Protein AF-A0A1M5G1F6-F1 (afdb_monomer)

Nearest PDB structures (foldseek):
  5zeb-assembly1_f  TM=3.632E-01  e=5.303E+00  Mycolicibacterium smegmatis MC2 155
  8ieq-assembly1_D  TM=2.808E-01  e=4.100E+00  Homo sapiens
  8ouj-assembly1_C  TM=2.430E-01  e=6.858E+00  Homo sapiens

Organism: NCBI:txid229205

Foldseek 3Di:
DVVVVVVVVVVVVPPDQPLDWDWDKDKDKDFAPPDDDPPGDMDIDIDIQIGSDVVVSVVVVVVRVVVVQVVLDDDDDRQPDPDDHSSRVVSRVD

Mean predicted aligned error: 8.95 Å

pLDDT: mean 86.21, std 11.39, range [58.75, 97.25]

Structure (mmCIF, N/CA/C/O backbone):
data_AF-A0A1M5G1F6-F1
#
_entry.id   AF-A0A1M5G1F6-F1
#
loop_
_atom_site.group_PDB
_atom_site.id
_atom_site.type_symbol
_atom_site.label_atom_id
_atom_site.label_alt_id
_atom_site.label_comp_id
_atom_site.label_asym_id
_atom_site.label_entity_id
_atom_site.label_seq_id
_atom_site.pdbx_PDB_ins_code
_atom_site.Cartn_x
_atom_site.Cartn_y
_atom_site.Cartn_z
_atom_site.occupancy
_atom_site.B_iso_or_equiv
_atom_site.auth_seq_id
_atom_site.auth_comp_id
_atom_site.auth_asym_id
_atom_site.auth_atom_id
_atom_site.pdbx_PDB_model_num
ATOM 1 N N . MET A 1 1 ? 48.837 12.060 -25.461 1.00 58.75 1 MET A N 1
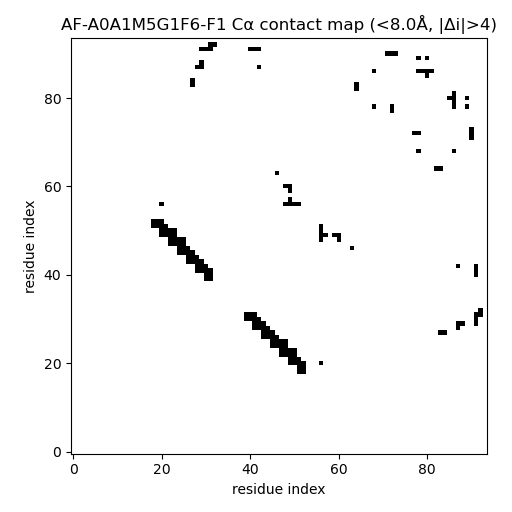ATOM 2 C CA . MET A 1 1 ? 47.596 12.825 -25.191 1.00 58.75 1 MET A CA 1
ATOM 3 C C . MET A 1 1 ? 46.408 12.382 -26.057 1.00 58.75 1 MET A C 1
ATOM 5 O O . MET A 1 1 ? 45.373 12.074 -25.490 1.00 58.75 1 MET A O 1
ATOM 9 N N . LYS A 1 2 ? 46.523 12.293 -27.397 1.00 60.06 2 LYS A N 1
ATOM 10 C CA . LYS A 1 2 ? 45.364 12.048 -28.293 1.00 60.06 2 LYS A CA 1
ATOM 11 C C . LYS A 1 2 ? 44.675 10.677 -28.128 1.00 60.06 2 LYS A C 1
ATOM 13 O O . LYS A 1 2 ? 43.456 10.610 -28.168 1.00 60.06 2 LYS A O 1
ATOM 18 N N . TYR A 1 3 ? 45.433 9.611 -27.859 1.00 68.06 3 TYR A N 1
ATOM 19 C CA . TYR A 1 3 ? 44.880 8.261 -27.641 1.00 68.06 3 TYR A CA 1
ATOM 20 C C . TYR A 1 3 ? 44.231 8.061 -26.263 1.00 68.06 3 TYR A C 1
ATOM 22 O O . TYR A 1 3 ? 43.375 7.198 -26.107 1.00 68.06 3 TYR A O 1
ATOM 30 N N . PHE A 1 4 ? 44.596 8.883 -25.274 1.00 73.44 4 PHE A N 1
ATOM 31 C CA . PHE A 1 4 ? 44.047 8.794 -23.918 1.00 73.44 4 PHE A CA 1
ATOM 32 C C . PHE A 1 4 ? 42.587 9.270 -23.874 1.00 73.44 4 PHE A C 1
ATOM 34 O O . PHE A 1 4 ? 41.750 8.659 -23.220 1.00 73.44 4 PHE A O 1
ATOM 41 N N . ILE A 1 5 ? 42.262 10.306 -24.658 1.00 76.12 5 ILE A N 1
ATOM 42 C CA . ILE A 1 5 ? 40.889 10.809 -24.820 1.00 76.12 5 ILE A CA 1
ATOM 43 C C . ILE A 1 5 ? 39.992 9.749 -25.471 1.00 76.12 5 ILE A C 1
ATOM 45 O O . ILE A 1 5 ? 38.862 9.562 -25.035 1.00 76.12 5 ILE A O 1
ATOM 49 N N . ILE A 1 6 ? 40.506 9.013 -26.465 1.00 75.69 6 ILE A N 1
ATOM 50 C CA . ILE A 1 6 ? 39.766 7.924 -27.125 1.00 75.69 6 ILE A CA 1
ATOM 51 C C . ILE A 1 6 ? 39.473 6.798 -26.126 1.00 75.69 6 ILE A C 1
ATOM 53 O O . ILE A 1 6 ? 38.360 6.283 -26.093 1.00 75.69 6 ILE A O 1
ATOM 57 N N . TYR A 1 7 ? 40.441 6.462 -25.271 1.00 74.81 7 TYR A N 1
ATOM 58 C CA . TYR A 1 7 ? 40.278 5.416 -24.262 1.00 74.81 7 TYR A CA 1
ATOM 59 C C . TYR A 1 7 ? 39.225 5.782 -23.202 1.00 74.81 7 TYR A C 1
ATOM 61 O O . TYR A 1 7 ? 38.419 4.939 -22.821 1.00 74.81 7 TYR A O 1
ATOM 69 N N . ILE A 1 8 ? 39.173 7.053 -22.783 1.00 75.19 8 ILE A N 1
ATOM 70 C CA . ILE A 1 8 ? 38.133 7.559 -21.870 1.00 75.19 8 ILE A CA 1
ATOM 71 C C . ILE A 1 8 ? 36.752 7.512 -22.534 1.00 75.19 8 ILE A C 1
ATOM 73 O O . ILE A 1 8 ? 35.790 7.079 -21.908 1.00 75.19 8 ILE A O 1
ATOM 77 N N . LEU A 1 9 ? 36.646 7.897 -23.807 1.00 70.75 9 LEU A N 1
ATOM 78 C CA . LEU A 1 9 ? 35.375 7.896 -24.538 1.00 70.75 9 LEU A CA 1
ATOM 79 C C . LEU A 1 9 ? 34.806 6.479 -24.715 1.00 70.75 9 LEU A C 1
ATOM 81 O O . LEU A 1 9 ? 33.603 6.295 -24.590 1.00 70.75 9 LEU A O 1
ATOM 85 N N . VAL A 1 10 ? 35.665 5.475 -24.927 1.00 71.00 10 VAL A N 1
ATOM 86 C CA . VAL A 1 10 ? 35.264 4.058 -25.018 1.00 71.00 10 VAL A CA 1
ATOM 87 C C . VAL A 1 10 ? 34.815 3.496 -23.662 1.00 71.00 10 VAL A C 1
ATOM 89 O O . VAL A 1 10 ? 33.877 2.705 -23.616 1.00 71.00 10 VAL A O 1
ATOM 92 N N . LEU A 1 11 ? 35.432 3.930 -22.558 1.00 65.62 11 LEU A N 1
ATOM 93 C CA . LEU A 1 11 ? 35.056 3.527 -21.194 1.00 65.62 11 LEU A CA 1
ATOM 94 C C . LEU A 1 11 ? 33.699 4.092 -20.744 1.00 65.62 11 LEU A C 1
ATOM 96 O O . LEU A 1 11 ? 33.015 3.452 -19.952 1.00 65.62 11 LEU A O 1
ATOM 100 N N . PHE A 1 12 ? 33.282 5.251 -21.260 1.00 63.12 12 PHE A N 1
ATOM 101 C CA . PHE A 1 12 ? 31.950 5.804 -20.981 1.00 63.12 12 PHE A CA 1
ATOM 102 C C . PHE A 1 12 ? 30.823 5.106 -21.764 1.00 63.12 12 PHE A C 1
ATOM 104 O O . PHE A 1 12 ? 29.672 5.144 -21.334 1.00 63.12 12 PHE A O 1
ATOM 111 N N . SER A 1 13 ? 31.134 4.426 -22.873 1.00 62.97 13 SER A N 1
ATOM 112 C CA . SER A 1 13 ? 30.144 3.749 -23.726 1.00 62.97 13 SER A CA 1
ATOM 113 C C . SER A 1 13 ? 29.543 2.479 -23.116 1.00 62.97 13 SER A C 1
ATOM 115 O O . SER A 1 13 ? 28.542 1.983 -23.627 1.00 62.97 13 SER A O 1
ATOM 117 N N . THR A 1 14 ? 30.149 1.913 -22.067 1.00 60.25 14 THR A N 1
ATOM 118 C CA . THR A 1 14 ? 29.726 0.628 -21.479 1.00 60.25 14 THR A CA 1
ATOM 119 C C . THR A 1 14 ? 28.793 0.773 -20.279 1.00 60.25 14 THR A C 1
ATOM 121 O O . THR A 1 14 ? 28.327 -0.233 -19.747 1.00 60.25 14 THR A O 1
ATOM 124 N N . VAL A 1 15 ? 28.455 2.000 -19.866 1.00 62.75 15 VAL A N 1
ATOM 125 C CA . VAL A 1 15 ? 27.471 2.246 -18.801 1.00 62.75 15 VAL A CA 1
ATOM 126 C C . VAL A 1 15 ? 26.063 2.184 -19.397 1.00 62.75 15 VAL A C 1
ATOM 128 O O . VAL A 1 15 ? 25.364 3.186 -19.537 1.00 62.75 15 VAL A O 1
ATOM 131 N N . GLN A 1 16 ? 25.648 0.991 -19.813 1.00 59.22 16 GLN A N 1
ATOM 132 C CA . GLN A 1 16 ? 24.277 0.760 -20.241 1.00 59.22 16 GLN A CA 1
ATOM 133 C C . GLN A 1 16 ? 23.412 0.636 -18.986 1.00 59.22 16 GLN A C 1
ATOM 135 O O . GLN A 1 16 ? 23.454 -0.370 -18.284 1.00 59.22 16 GLN A O 1
ATOM 140 N N . CYS A 1 17 ? 22.656 1.689 -18.675 1.00 63.66 17 CYS A N 1
ATOM 141 C CA . CYS A 1 17 ? 21.653 1.645 -17.619 1.00 63.66 17 CYS A CA 1
ATOM 142 C C . CYS A 1 17 ? 20.568 0.646 -18.051 1.00 63.66 17 CYS A C 1
ATOM 144 O O . CYS A 1 17 ? 19.743 0.947 -18.920 1.00 63.66 17 CYS A O 1
ATOM 146 N N . SER A 1 18 ? 20.610 -0.576 -17.522 1.00 66.31 18 SER A N 1
ATOM 147 C CA . SER A 1 18 ? 19.542 -1.552 -17.710 1.00 66.31 18 SER A CA 1
ATOM 148 C C . SER A 1 18 ? 18.334 -1.075 -16.909 1.00 66.31 18 SER A C 1
ATOM 150 O O . SER A 1 18 ? 18.267 -1.264 -15.696 1.00 66.31 18 SER A O 1
ATOM 152 N N . ASN A 1 19 ? 17.387 -0.419 -17.580 1.00 71.44 19 ASN A N 1
ATOM 153 C CA . ASN A 1 19 ? 16.075 -0.122 -17.008 1.00 71.44 19 ASN A CA 1
ATOM 154 C C . ASN A 1 19 ? 15.279 -1.433 -16.925 1.00 71.44 19 ASN A C 1
ATOM 156 O O . ASN A 1 19 ? 14.432 -1.713 -17.771 1.00 71.44 19 ASN A O 1
ATOM 160 N N . GLU A 1 20 ? 15.627 -2.283 -15.963 1.00 87.56 20 GLU A N 1
ATOM 161 C CA . GLU A 1 20 ? 14.905 -3.516 -15.673 1.00 87.56 20 GLU A CA 1
ATOM 162 C C . GLU A 1 20 ? 13.701 -3.214 -14.777 1.00 87.56 20 GLU A C 1
ATOM 164 O O . GLU A 1 20 ? 13.737 -2.313 -13.938 1.00 87.56 20 GLU A O 1
ATOM 169 N N . LEU A 1 21 ? 12.610 -3.952 -14.974 1.00 92.25 21 LEU A N 1
ATOM 170 C CA . LEU A 1 21 ? 11.453 -3.877 -14.094 1.00 92.25 21 LEU A CA 1
ATOM 171 C C . LEU A 1 21 ? 11.795 -4.569 -12.771 1.00 92.25 21 LEU A C 1
ATOM 173 O O . LEU A 1 21 ? 11.986 -5.782 -12.737 1.00 92.25 21 LEU A O 1
ATOM 177 N N . VAL A 1 22 ? 11.826 -3.802 -11.687 1.00 94.00 22 VAL A N 1
ATOM 178 C CA . VAL A 1 22 ? 12.136 -4.307 -10.343 1.00 94.00 22 VAL A CA 1
ATOM 179 C C . VAL A 1 22 ? 10.898 -4.200 -9.466 1.00 94.00 22 VAL A C 1
ATOM 181 O O . VAL A 1 22 ? 10.141 -3.237 -9.579 1.00 94.00 22 VAL A O 1
ATOM 184 N N . PHE A 1 23 ? 10.693 -5.178 -8.586 1.00 95.50 23 PHE A N 1
ATOM 185 C CA . PHE A 1 23 ? 9.617 -5.164 -7.601 1.00 95.50 23 PHE A CA 1
ATOM 186 C C . PHE A 1 23 ? 10.192 -5.112 -6.192 1.00 95.50 23 PHE A C 1
ATOM 188 O O . PHE A 1 23 ? 11.059 -5.910 -5.842 1.00 95.50 23 PHE A O 1
ATOM 195 N N . GLU A 1 24 ? 9.669 -4.201 -5.381 1.00 95.94 24 GLU A N 1
ATOM 196 C CA . GLU A 1 24 ? 10.033 -4.062 -3.975 1.00 95.94 24 GLU A CA 1
ATOM 197 C C . GLU A 1 24 ? 8.794 -4.167 -3.097 1.00 95.94 24 GLU A C 1
ATOM 199 O O . GLU A 1 24 ? 7.789 -3.492 -3.322 1.00 95.94 24 GLU A O 1
ATOM 204 N N . ASP A 1 25 ? 8.865 -5.006 -2.071 1.00 96.88 25 ASP A N 1
ATOM 205 C CA . ASP A 1 25 ? 7.778 -5.146 -1.114 1.00 96.88 25 ASP A CA 1
ATOM 206 C C . ASP A 1 25 ? 7.715 -3.933 -0.180 1.00 96.88 25 ASP A C 1
ATOM 208 O O . ASP A 1 25 ? 8.645 -3.664 0.582 1.00 96.88 25 ASP A O 1
ATOM 212 N N . GLN A 1 26 ? 6.571 -3.255 -0.157 1.00 96.62 26 GLN A N 1
ATOM 213 C CA . GLN A 1 26 ? 6.271 -2.205 0.812 1.00 96.62 26 GLN A CA 1
ATOM 214 C C . GLN A 1 26 ? 5.173 -2.655 1.767 1.00 96.62 26 GLN A C 1
ATOM 216 O O . GLN A 1 26 ? 4.186 -3.274 1.369 1.00 96.62 26 GLN A O 1
ATOM 221 N N . SER A 1 27 ? 5.352 -2.348 3.049 1.00 97.25 27 SER A N 1
ATOM 222 C CA . SER A 1 27 ? 4.401 -2.706 4.100 1.00 97.25 27 SER A CA 1
ATOM 223 C C . SER A 1 27 ? 3.746 -1.456 4.672 1.00 97.25 27 SER A C 1
ATOM 225 O O . SER A 1 27 ? 4.425 -0.504 5.049 1.00 97.25 27 SER A O 1
ATOM 227 N N . PHE A 1 28 ? 2.423 -1.489 4.775 1.00 95.38 28 PHE A N 1
ATOM 228 C CA . PHE A 1 28 ? 1.598 -0.440 5.355 1.00 95.38 28 PHE A CA 1
ATOM 229 C C . PHE A 1 28 ? 0.787 -1.030 6.503 1.00 95.38 28 PHE A C 1
ATOM 231 O O . PHE A 1 28 ? 0.205 -2.107 6.376 1.00 95.38 28 PHE A O 1
ATOM 238 N N . GLN A 1 29 ? 0.728 -0.322 7.627 1.00 95.06 29 GLN A N 1
ATOM 239 C CA . GLN A 1 29 ? -0.046 -0.742 8.788 1.00 95.06 29 GLN A CA 1
ATOM 240 C C . GLN A 1 29 ? -0.811 0.440 9.368 1.00 95.06 29 GLN A C 1
ATOM 242 O O . GLN A 1 29 ? -0.285 1.548 9.490 1.00 95.06 29 GLN A O 1
ATOM 247 N N . ARG A 1 30 ? -2.053 0.186 9.773 1.00 93.94 30 ARG A N 1
ATOM 248 C CA . ARG A 1 30 ? -2.876 1.110 10.550 1.00 93.94 30 ARG A CA 1
ATOM 249 C C . ARG A 1 30 ? -3.617 0.351 11.641 1.00 93.94 30 ARG A C 1
ATOM 251 O O . ARG A 1 30 ? -4.049 -0.777 11.443 1.00 93.94 30 ARG A O 1
ATOM 258 N N . LYS A 1 31 ? -3.771 0.998 12.789 1.00 93.88 31 LYS A N 1
ATOM 259 C CA . LYS A 1 31 ? -4.568 0.536 13.927 1.00 93.88 31 LYS A CA 1
ATOM 260 C C . LYS A 1 31 ? -5.620 1.600 14.222 1.00 93.88 31 LYS A C 1
ATOM 262 O O . LYS A 1 31 ? -5.351 2.778 13.970 1.00 93.88 31 LYS A O 1
ATOM 267 N N . THR A 1 32 ? -6.791 1.200 14.711 1.00 91.44 32 THR A N 1
ATOM 268 C CA . THR A 1 32 ? -7.842 2.159 15.076 1.00 91.44 32 THR A CA 1
ATOM 269 C C . THR A 1 32 ? -7.346 3.154 16.128 1.00 91.44 32 THR A C 1
ATOM 271 O O . THR A 1 32 ? -6.541 2.810 16.997 1.00 91.44 32 THR A O 1
ATOM 274 N N . THR A 1 33 ? -7.818 4.397 16.039 1.00 89.56 33 THR A N 1
ATOM 275 C CA . THR A 1 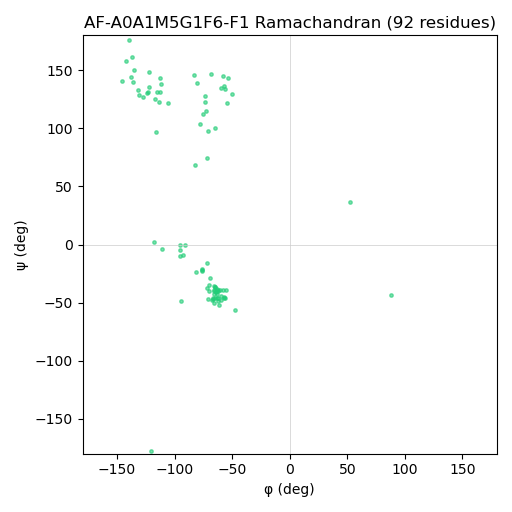33 ? -7.592 5.429 17.062 1.00 89.56 33 THR A CA 1
ATOM 276 C C . THR A 1 33 ? -8.740 5.523 18.063 1.00 89.56 33 THR A C 1
ATOM 278 O O . THR A 1 33 ? -8.656 6.310 19.003 1.00 89.56 33 THR A O 1
ATOM 281 N N . LEU A 1 34 ? -9.825 4.770 17.858 1.00 91.00 34 LEU A N 1
ATOM 282 C CA . LEU A 1 34 ? -10.934 4.724 18.804 1.00 91.00 34 LEU A CA 1
ATOM 283 C C . LEU A 1 34 ? -10.495 4.022 20.099 1.00 91.00 34 LEU A C 1
ATOM 285 O O . LEU A 1 34 ? -9.678 3.098 20.038 1.00 91.00 34 LEU A O 1
ATOM 289 N N . PRO A 1 35 ? -11.027 4.431 21.267 1.00 92.19 35 PRO A N 1
ATOM 290 C CA . PRO A 1 35 ? -10.725 3.766 22.526 1.00 92.19 35 PRO A CA 1
ATOM 291 C C . PRO A 1 35 ? -11.009 2.262 22.446 1.00 92.19 35 PRO A C 1
ATOM 293 O O . PRO A 1 35 ? -12.129 1.843 22.162 1.00 92.19 35 PRO A O 1
ATOM 296 N N . CYS A 1 36 ? -9.986 1.455 22.705 1.00 90.75 36 CYS A N 1
ATOM 297 C CA . CYS A 1 36 ? -10.057 0.000 22.733 1.00 90.75 36 CYS A CA 1
ATOM 298 C C . CYS A 1 36 ? -9.102 -0.520 23.811 1.00 90.75 36 CYS A C 1
ATOM 300 O O . CYS A 1 36 ? -8.015 0.026 24.006 1.00 90.75 36 CYS A O 1
ATOM 302 N N . THR A 1 37 ? -9.518 -1.554 24.534 1.00 88.69 37 THR A N 1
ATOM 303 C CA . THR A 1 37 ? -8.749 -2.124 25.648 1.00 88.69 37 THR A CA 1
ATOM 304 C C . THR A 1 37 ? -7.888 -3.296 25.188 1.00 88.69 37 THR A C 1
ATOM 306 O O . THR A 1 37 ? -6.686 -3.307 25.431 1.00 88.69 37 THR A O 1
ATOM 309 N N . GLU A 1 38 ? -8.471 -4.242 24.452 1.00 91.38 38 GLU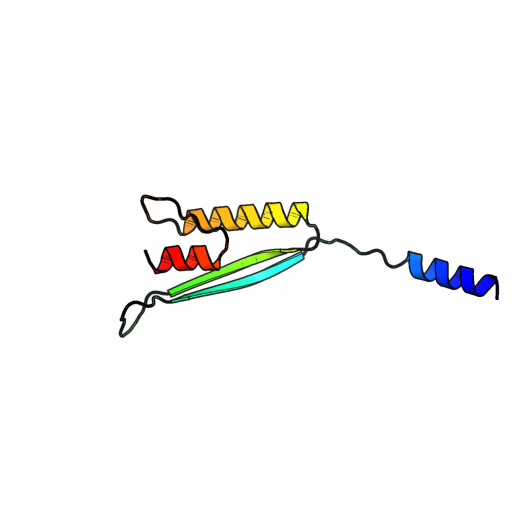 A N 1
ATOM 310 C CA . GLU A 1 38 ? -7.791 -5.418 23.899 1.00 91.38 38 GLU A CA 1
ATOM 311 C C . GLU A 1 38 ? -8.325 -5.739 22.497 1.00 91.38 38 GLU A C 1
ATOM 313 O O . GLU A 1 38 ? -9.427 -5.325 22.139 1.00 91.38 38 GLU A O 1
ATOM 318 N N . ASN A 1 39 ? -7.541 -6.463 21.687 1.00 89.19 39 ASN A N 1
ATOM 319 C CA . ASN A 1 39 ? -7.924 -6.907 20.333 1.00 89.19 39 ASN A CA 1
ATOM 320 C C . ASN A 1 39 ? -8.424 -5.782 19.409 1.00 89.19 39 ASN A C 1
ATOM 322 O O . ASN A 1 39 ? -9.333 -5.957 18.601 1.00 89.19 39 ASN A O 1
ATOM 326 N N . CYS A 1 40 ? -7.810 -4.609 19.537 1.00 92.00 40 CYS A N 1
ATOM 327 C CA . CYS A 1 40 ? -8.124 -3.443 18.730 1.00 92.00 40 CYS A CA 1
ATOM 328 C C . CYS A 1 40 ? -7.983 -3.738 17.225 1.00 92.00 40 CYS A C 1
ATOM 330 O O . CYS A 1 40 ? -6.929 -4.245 16.821 1.00 92.00 40 CYS A O 1
ATOM 332 N N . PRO A 1 41 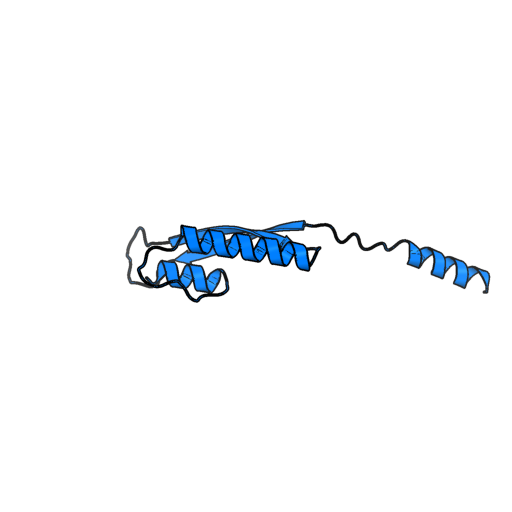? -8.960 -3.333 16.397 1.00 92.56 41 PRO A N 1
ATOM 333 C CA . PRO A 1 41 ? -8.876 -3.457 14.950 1.00 92.56 41 PRO A CA 1
ATOM 334 C C . PRO A 1 41 ? -7.570 -2.896 14.379 1.00 92.56 41 PRO A C 1
ATOM 336 O O . PRO A 1 41 ? -7.177 -1.753 14.651 1.00 92.56 41 PRO A O 1
ATOM 339 N N . GLU A 1 42 ? -6.912 -3.708 13.558 1.00 94.31 42 GLU A N 1
ATOM 340 C CA . GLU A 1 42 ? -5.745 -3.326 12.777 1.00 94.31 42 GLU A CA 1
ATOM 341 C C . GLU A 1 42 ? -5.858 -3.839 11.342 1.00 94.31 42 GLU A C 1
ATOM 343 O O . GLU A 1 42 ? -6.449 -4.883 11.073 1.00 94.31 42 GLU A O 1
ATOM 348 N N . ILE A 1 43 ? -5.250 -3.101 10.421 1.00 93.06 43 ILE A N 1
ATOM 349 C CA . ILE A 1 43 ? -5.054 -3.491 9.032 1.00 93.06 43 ILE A CA 1
ATOM 350 C C . ILE A 1 43 ? -3.560 -3.449 8.717 1.00 93.06 43 ILE A C 1
ATOM 352 O O . ILE A 1 43 ? -2.867 -2.472 9.010 1.00 93.06 43 ILE A O 1
ATOM 356 N N . LYS A 1 44 ? -3.067 -4.525 8.108 1.00 95.50 44 LYS A N 1
ATOM 357 C CA . LYS A 1 44 ? -1.693 -4.678 7.624 1.00 95.50 44 LYS A CA 1
ATOM 358 C C . LYS A 1 44 ? -1.760 -5.103 6.167 1.00 95.50 44 LYS A C 1
ATOM 360 O O . LYS A 1 44 ? -2.432 -6.078 5.845 1.00 95.50 44 LYS A O 1
ATOM 365 N N . VAL A 1 45 ? -1.069 -4.383 5.294 1.00 95.38 45 VAL A N 1
ATOM 366 C CA . VAL A 1 45 ? -1.019 -4.687 3.865 1.00 95.38 45 VAL A CA 1
ATOM 367 C C . VAL A 1 45 ? 0.430 -4.686 3.416 1.00 95.38 45 VAL A C 1
ATOM 369 O O . VAL A 1 45 ? 1.163 -3.735 3.672 1.00 95.38 45 VAL A O 1
ATOM 372 N N . LYS A 1 46 ? 0.834 -5.756 2.737 1.00 96.75 46 LYS A N 1
ATOM 373 C CA . LYS A 1 46 ? 2.140 -5.885 2.099 1.00 96.75 46 LYS A CA 1
ATOM 374 C C . LYS A 1 46 ? 1.923 -5.938 0.591 1.00 96.75 46 LYS A C 1
ATOM 376 O O . LYS A 1 46 ? 1.151 -6.770 0.123 1.00 96.75 46 LYS A O 1
ATOM 381 N N . ILE A 1 47 ? 2.538 -5.017 -0.143 1.00 95.69 47 ILE A N 1
ATOM 382 C CA . ILE A 1 47 ? 2.251 -4.772 -1.557 1.00 95.69 47 ILE A CA 1
ATOM 383 C C . ILE A 1 47 ? 3.560 -4.704 -2.343 1.00 95.69 47 ILE A C 1
ATOM 385 O O . ILE A 1 47 ? 4.454 -3.966 -1.931 1.00 95.69 47 ILE A O 1
ATOM 389 N N . PRO A 1 48 ? 3.662 -5.393 -3.490 1.00 95.69 48 PRO A N 1
ATOM 390 C CA . PRO A 1 48 ? 4.782 -5.204 -4.397 1.00 95.69 48 PRO A CA 1
ATOM 391 C C . PRO A 1 48 ? 4.647 -3.864 -5.133 1.00 95.69 48 PRO A C 1
ATOM 393 O O . PRO A 1 48 ? 3.617 -3.580 -5.751 1.00 95.69 48 PRO A O 1
ATOM 396 N N . VAL A 1 49 ? 5.695 -3.048 -5.094 1.00 96.06 49 VAL A N 1
ATOM 397 C CA . VAL A 1 49 ? 5.806 -1.790 -5.837 1.00 96.06 49 VAL A CA 1
ATOM 398 C C . VAL A 1 49 ? 6.773 -1.986 -6.992 1.00 96.06 49 VAL A C 1
ATOM 400 O O . VAL A 1 49 ? 7.925 -2.364 -6.792 1.00 96.06 49 VAL A O 1
ATOM 403 N N . ALA A 1 50 ? 6.286 -1.746 -8.205 1.00 96.69 50 ALA A N 1
ATOM 404 C CA . ALA A 1 50 ? 7.083 -1.818 -9.419 1.00 96.69 50 ALA A CA 1
ATOM 405 C C . ALA A 1 50 ? 7.906 -0.534 -9.612 1.00 96.69 50 ALA A C 1
ATOM 407 O O . ALA A 1 50 ? 7.383 0.565 -9.420 1.00 96.69 50 ALA A O 1
ATOM 408 N N . ASN A 1 51 ? 9.158 -0.682 -10.046 1.00 92.62 51 ASN A N 1
ATOM 409 C CA . ASN A 1 51 ? 10.148 0.370 -10.288 1.00 92.62 51 ASN A CA 1
ATOM 410 C C . ASN A 1 51 ? 10.963 0.086 -11.571 1.00 92.62 51 ASN A C 1
ATOM 412 O O . ASN A 1 51 ? 10.810 -0.953 -12.211 1.00 92.62 51 ASN A O 1
ATOM 416 N N . GLY A 1 52 ? 11.841 1.017 -11.957 1.00 86.25 52 GLY A N 1
ATOM 417 C CA . GLY A 1 52 ? 12.828 0.845 -13.037 1.00 86.25 52 GLY A CA 1
ATOM 418 C C . GLY A 1 52 ? 12.340 1.216 -14.444 1.00 86.25 52 GLY A C 1
ATOM 419 O O . GLY A 1 52 ? 13.032 1.942 -15.153 1.00 86.25 52 GLY A O 1
ATOM 420 N N . VAL A 1 53 ? 11.119 0.828 -14.835 1.00 88.88 53 VAL A N 1
ATOM 421 C CA . VAL A 1 53 ? 10.515 1.202 -16.135 1.00 88.88 53 VAL A CA 1
ATOM 422 C C . VAL A 1 53 ? 9.274 2.066 -15.914 1.00 88.88 53 VAL A C 1
ATOM 424 O O . VAL A 1 53 ? 8.191 1.532 -15.701 1.00 88.88 53 VAL A O 1
ATOM 427 N N . SER A 1 54 ? 9.409 3.395 -15.985 1.00 86.12 54 SER A N 1
ATOM 428 C CA . SER A 1 54 ? 8.405 4.367 -15.499 1.00 86.12 54 SER A CA 1
ATOM 429 C C . SER A 1 54 ? 6.957 4.098 -15.936 1.00 86.12 54 SER A C 1
ATOM 431 O O . SER A 1 54 ? 6.087 3.922 -15.091 1.00 86.12 54 SER A O 1
ATOM 433 N N . ILE A 1 55 ? 6.679 4.004 -17.240 1.00 91.88 55 ILE A N 1
ATOM 434 C CA . ILE A 1 55 ? 5.304 3.837 -17.755 1.00 91.88 55 ILE A CA 1
ATOM 435 C C . ILE A 1 55 ? 4.705 2.482 -17.341 1.00 91.88 55 ILE A C 1
ATOM 437 O O . ILE A 1 55 ? 3.525 2.389 -16.995 1.00 91.88 55 ILE A O 1
ATOM 441 N N . VAL A 1 56 ? 5.519 1.424 -17.377 1.00 93.31 56 VAL A N 1
ATOM 442 C CA . VAL A 1 56 ? 5.092 0.061 -17.030 1.00 93.31 56 VAL A CA 1
ATOM 443 C C . VAL A 1 56 ? 4.864 -0.049 -15.524 1.00 93.31 56 VAL A C 1
ATOM 445 O O . VAL A 1 56 ? 3.808 -0.516 -15.098 1.00 93.31 56 VAL A O 1
ATOM 448 N N . ALA A 1 57 ? 5.812 0.449 -14.730 1.00 95.56 57 ALA A N 1
ATOM 449 C CA . ALA A 1 57 ? 5.732 0.527 -13.280 1.00 95.56 57 ALA A CA 1
ATOM 450 C C . ALA A 1 57 ? 4.490 1.306 -12.827 1.00 95.56 57 ALA A C 1
ATOM 452 O O . ALA A 1 57 ? 3.722 0.812 -12.004 1.00 95.56 57 ALA A O 1
ATOM 453 N N . ASP A 1 58 ? 4.217 2.465 -13.430 1.00 95.44 58 ASP A N 1
ATOM 454 C CA . ASP A 1 58 ? 3.030 3.269 -13.133 1.00 95.44 58 ASP A CA 1
ATOM 455 C C . ASP A 1 58 ? 1.729 2.513 -13.408 1.00 95.44 58 ASP A C 1
ATOM 457 O O . ASP A 1 58 ? 0.792 2.570 -12.608 1.00 95.44 58 ASP A O 1
ATOM 461 N N . SER A 1 59 ? 1.650 1.812 -14.541 1.00 96.31 59 SER A N 1
ATOM 462 C CA . SER A 1 59 ? 0.474 1.016 -14.903 1.00 96.31 59 SER A CA 1
ATOM 463 C C . SER A 1 59 ? 0.227 -0.109 -13.893 1.00 96.31 59 SER A C 1
ATOM 465 O O . SER A 1 59 ? -0.894 -0.273 -13.398 1.00 96.31 59 SER A O 1
ATOM 467 N N . ILE A 1 60 ? 1.288 -0.831 -13.519 1.00 96.75 60 ILE A N 1
ATOM 468 C CA . ILE A 1 60 ? 1.238 -1.900 -12.517 1.00 96.75 60 ILE A CA 1
ATOM 469 C C . ILE A 1 60 ? 0.804 -1.340 -11.160 1.00 96.75 60 ILE A C 1
ATOM 471 O O . ILE A 1 60 ? -0.178 -1.816 -10.589 1.00 96.75 60 ILE A O 1
ATOM 475 N N . ASN A 1 61 ? 1.466 -0.289 -10.674 1.00 96.75 61 ASN A N 1
ATOM 476 C CA . ASN A 1 61 ? 1.182 0.317 -9.373 1.00 96.75 61 ASN A CA 1
ATOM 477 C C . ASN A 1 61 ? -0.263 0.843 -9.298 1.00 96.75 61 ASN A C 1
ATOM 479 O O . ASN A 1 61 ? -0.949 0.630 -8.298 1.00 96.75 61 ASN A O 1
ATOM 483 N N . LYS A 1 62 ? -0.784 1.443 -10.381 1.00 96.25 62 LYS A N 1
ATOM 484 C CA . LYS A 1 62 ? -2.199 1.854 -10.479 1.00 96.25 62 LYS A CA 1
ATOM 485 C C . LYS A 1 62 ? -3.154 0.666 -10.417 1.00 96.25 62 LYS A C 1
ATOM 487 O O . LYS A 1 62 ? -4.184 0.748 -9.744 1.00 96.25 62 LYS A O 1
ATOM 492 N N . LYS A 1 63 ? -2.837 -0.439 -11.102 1.00 96.56 63 LYS A N 1
ATOM 493 C CA . LYS A 1 63 ? -3.671 -1.648 -11.076 1.00 96.56 63 LYS A CA 1
ATOM 494 C C . LYS A 1 63 ? -3.703 -2.264 -9.681 1.00 96.56 63 LYS A C 1
ATOM 496 O O . LYS A 1 63 ? -4.788 -2.575 -9.195 1.00 96.56 63 LYS A O 1
ATOM 501 N N . VAL A 1 64 ? -2.547 -2.389 -9.037 1.00 96.56 64 VAL A N 1
ATOM 502 C CA . VAL A 1 64 ? -2.416 -2.907 -7.670 1.00 96.56 64 VAL A CA 1
ATOM 503 C C . VAL A 1 64 ? -3.203 -2.044 -6.682 1.00 96.56 64 VAL A C 1
ATOM 505 O O . VAL A 1 64 ? -4.024 -2.572 -5.931 1.00 96.56 64 VAL A O 1
ATOM 508 N N . PHE A 1 65 ? -3.056 -0.716 -6.750 1.00 95.56 65 PHE A N 1
ATOM 509 C CA . PHE A 1 65 ? -3.843 0.214 -5.937 1.00 95.56 65 PHE A CA 1
ATOM 510 C C . PHE A 1 65 ? -5.353 0.041 -6.151 1.00 95.56 65 PHE A C 1
ATOM 512 O O . PHE A 1 65 ? -6.117 -0.033 -5.189 1.00 95.56 65 PHE A O 1
ATOM 519 N N . SER A 1 66 ? -5.796 -0.074 -7.408 1.00 93.88 66 SER A N 1
ATOM 520 C CA . SER A 1 66 ? -7.212 -0.275 -7.730 1.00 93.88 66 SER A CA 1
ATOM 521 C C . SER A 1 66 ? -7.761 -1.594 -7.189 1.00 93.88 66 SER A C 1
ATOM 523 O O . SER A 1 66 ? -8.912 -1.622 -6.761 1.00 93.88 66 SER A O 1
ATOM 525 N N . VAL A 1 67 ? -6.977 -2.673 -7.225 1.00 93.94 67 VAL A N 1
ATOM 526 C CA . VAL A 1 67 ? -7.381 -3.977 -6.679 1.00 93.94 67 VAL A CA 1
ATOM 527 C C . VAL A 1 67 ? -7.487 -3.905 -5.161 1.00 93.94 67 VAL A C 1
ATOM 529 O O . VAL A 1 67 ? -8.514 -4.296 -4.615 1.00 93.94 67 VAL A O 1
ATOM 532 N N . LEU A 1 68 ? -6.490 -3.339 -4.471 1.00 93.19 68 LEU A N 1
ATOM 533 C CA . LEU A 1 68 ? -6.567 -3.170 -3.018 1.00 93.19 68 LEU A CA 1
ATOM 534 C C . LEU A 1 68 ? -7.798 -2.357 -2.622 1.00 93.19 68 LEU A C 1
ATOM 536 O O . LEU A 1 68 ? -8.533 -2.750 -1.721 1.00 93.19 68 LEU A O 1
ATOM 540 N N . LYS A 1 69 ? -8.040 -1.248 -3.329 1.00 91.75 69 LYS A N 1
ATOM 541 C CA . LYS A 1 69 ? -9.212 -0.406 -3.112 1.00 91.75 69 LYS A CA 1
ATOM 542 C C . LYS A 1 69 ? -10.510 -1.199 -3.230 1.00 91.75 69 LYS A C 1
ATOM 544 O O . LYS A 1 69 ? -11.398 -0.947 -2.437 1.00 91.75 69 LYS A O 1
ATOM 549 N N . GLN A 1 70 ? -10.620 -2.139 -4.170 1.00 89.19 70 GLN A N 1
ATOM 550 C CA . GLN A 1 70 ? -11.795 -3.009 -4.305 1.00 89.19 70 GLN A CA 1
ATOM 551 C C . GLN A 1 70 ? -11.912 -4.027 -3.166 1.00 89.19 70 GLN A C 1
ATOM 553 O O . GLN A 1 70 ? -13.012 -4.252 -2.682 1.00 89.19 70 GLN A O 1
ATOM 558 N N . ILE A 1 71 ? -10.796 -4.618 -2.728 1.00 89.81 71 ILE A N 1
ATOM 559 C CA . ILE A 1 71 ? -10.777 -5.632 -1.661 1.00 89.81 71 ILE A CA 1
ATOM 560 C C . ILE A 1 71 ? -11.261 -5.049 -0.334 1.00 89.81 71 ILE A C 1
ATOM 562 O O . ILE A 1 71 ? -12.049 -5.678 0.364 1.00 89.81 71 ILE A O 1
ATOM 566 N N . ILE A 1 72 ? -10.774 -3.861 0.030 1.00 87.69 72 ILE A N 1
ATOM 567 C CA . ILE A 1 72 ? -11.063 -3.273 1.344 1.00 87.69 72 ILE A CA 1
ATOM 568 C C . ILE A 1 72 ? -12.307 -2.380 1.339 1.00 87.69 72 ILE A C 1
ATOM 570 O O . ILE A 1 72 ? -12.650 -1.787 2.356 1.00 87.69 72 ILE A O 1
ATOM 574 N N . TYR A 1 73 ? -12.970 -2.224 0.195 1.00 83.19 73 TYR A N 1
ATOM 575 C CA . TYR A 1 73 ? -14.152 -1.385 0.090 1.00 83.19 73 TYR A CA 1
ATOM 576 C C . TYR A 1 73 ? -15.369 -2.072 0.709 1.00 83.19 73 TYR A C 1
ATOM 578 O O . TYR A 1 73 ? -15.858 -3.066 0.183 1.00 83.19 73 TYR A O 1
ATOM 586 N N . PHE A 1 74 ? -15.858 -1.514 1.819 1.00 74.06 74 PHE A N 1
AT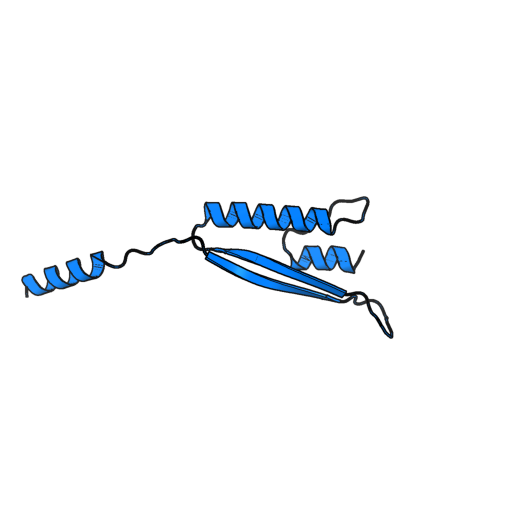OM 587 C CA . PHE A 1 74 ? -16.937 -2.104 2.621 1.00 74.06 74 PHE A CA 1
ATOM 588 C C . PHE A 1 74 ? -18.216 -1.246 2.702 1.00 74.06 74 PHE A C 1
ATOM 590 O O . PHE A 1 74 ? -19.152 -1.618 3.401 1.00 74.06 74 PHE A O 1
ATOM 597 N N . GLY A 1 75 ? -18.263 -0.087 2.031 1.00 67.56 75 GLY A N 1
ATOM 598 C CA . GLY A 1 75 ? -19.312 0.922 2.237 1.00 67.56 75 GLY A CA 1
ATOM 599 C C . GLY A 1 75 ? -20.145 1.269 1.002 1.00 67.56 75 GLY A C 1
ATOM 600 O O . GLY A 1 75 ? -19.932 0.752 -0.087 1.00 67.56 75 GLY A O 1
ATOM 601 N N . GLU A 1 76 ? -21.064 2.226 1.165 1.00 69.31 76 GLU A N 1
ATOM 602 C CA . GLU A 1 76 ? -21.936 2.741 0.094 1.00 69.31 76 GLU A CA 1
ATOM 603 C C . GLU A 1 76 ? -21.257 3.798 -0.801 1.00 69.31 76 GLU A C 1
ATOM 605 O O . GLU A 1 76 ? -21.650 3.989 -1.949 1.00 69.31 76 GLU A O 1
ATOM 610 N N . LYS A 1 77 ? -20.218 4.498 -0.303 1.00 70.12 77 LYS A N 1
ATOM 611 C CA . LYS A 1 77 ? -19.527 5.595 -1.019 1.00 70.12 77 LYS A CA 1
ATOM 612 C C . LYS A 1 77 ? -18.060 5.274 -1.305 1.00 70.12 77 LYS A C 1
ATOM 614 O O . LYS A 1 77 ? -17.335 5.026 -0.345 1.00 70.12 77 LYS A O 1
ATOM 619 N N . PRO A 1 78 ? -17.589 5.334 -2.565 1.00 77.50 78 PRO A N 1
ATOM 620 C CA . PRO A 1 78 ? -16.221 4.969 -2.925 1.00 77.50 78 PRO A CA 1
ATOM 621 C C . PRO A 1 78 ? -15.177 5.771 -2.145 1.00 77.50 78 PRO A C 1
ATOM 623 O O . PRO A 1 78 ? -15.277 6.995 -2.055 1.00 77.50 78 PRO A O 1
ATOM 626 N N . TYR A 1 79 ? -14.120 5.113 -1.660 1.00 84.12 79 TYR A N 1
ATOM 627 C CA . TYR A 1 79 ? -12.984 5.827 -1.070 1.00 84.12 79 TYR A CA 1
ATOM 628 C C . TYR A 1 79 ? -12.350 6.777 -2.097 1.00 84.12 79 TYR A C 1
ATOM 630 O O . TYR A 1 79 ? -12.122 6.399 -3.248 1.00 84.12 79 TYR A O 1
ATOM 638 N N . THR A 1 80 ? -12.052 8.015 -1.707 1.00 86.69 80 THR A N 1
ATOM 639 C CA . THR A 1 80 ? -11.479 9.042 -2.603 1.00 86.69 80 THR A CA 1
ATOM 640 C C . THR A 1 80 ? -9.955 9.125 -2.531 1.00 86.69 80 THR A C 1
ATOM 642 O O . THR A 1 80 ? -9.338 9.781 -3.372 1.00 86.69 80 THR A O 1
ATOM 645 N N . SER A 1 81 ? -9.352 8.435 -1.560 1.00 90.50 81 SER A N 1
ATOM 646 C CA . SER A 1 81 ? -7.907 8.358 -1.350 1.00 90.50 81 SER A CA 1
ATOM 647 C C . SER A 1 81 ? -7.170 7.908 -2.613 1.00 90.50 81 SER A 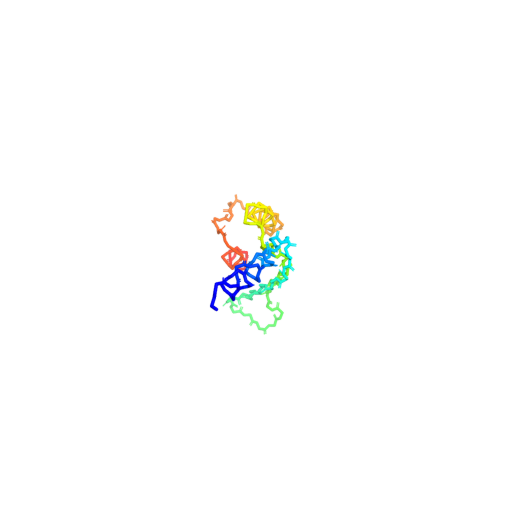C 1
ATOM 649 O O . SER A 1 81 ? -7.667 7.078 -3.381 1.00 90.50 81 SER A O 1
ATOM 651 N N . LYS A 1 82 ? -5.979 8.478 -2.825 1.00 91.44 82 LYS A N 1
ATOM 652 C CA . LYS A 1 82 ? -5.117 8.235 -3.997 1.00 91.44 82 LYS A CA 1
ATOM 653 C C . LYS A 1 82 ? -3.833 7.475 -3.658 1.00 91.44 82 LYS A C 1
ATOM 655 O O . LYS A 1 82 ? -3.062 7.159 -4.556 1.00 91.44 82 LYS A O 1
ATOM 660 N N . ASP A 1 83 ? -3.614 7.198 -2.380 1.00 93.06 83 ASP A N 1
ATOM 661 C CA . ASP A 1 83 ? -2.436 6.521 -1.855 1.00 93.06 83 ASP A CA 1
ATOM 662 C C . ASP A 1 83 ? -2.830 5.481 -0.798 1.00 93.06 83 ASP A C 1
ATOM 664 O O . ASP A 1 83 ? -3.943 5.503 -0.257 1.00 93.06 83 ASP A O 1
ATOM 668 N N . TYR A 1 84 ? -1.916 4.549 -0.522 1.00 94.19 84 TYR A N 1
ATOM 669 C CA . TYR A 1 84 ? -2.152 3.431 0.389 1.00 94.19 84 TYR A CA 1
ATOM 670 C C . TYR A 1 84 ? -2.447 3.887 1.823 1.00 94.19 84 TYR A C 1
ATOM 672 O O . TYR A 1 84 ? -3.346 3.346 2.459 1.00 94.19 84 TYR A O 1
ATOM 680 N N . ASN A 1 85 ? -1.757 4.911 2.332 1.00 93.19 85 ASN A N 1
ATOM 681 C CA . ASN A 1 85 ? -1.957 5.383 3.704 1.00 93.19 85 ASN A CA 1
ATOM 682 C C . ASN A 1 85 ? -3.342 6.006 3.892 1.00 93.19 85 ASN A C 1
ATOM 684 O O . ASN A 1 85 ? -4.031 5.697 4.865 1.00 93.19 85 ASN A O 1
ATOM 688 N N . GLY A 1 86 ? -3.761 6.859 2.957 1.00 92.38 86 GLY A N 1
ATOM 689 C CA . GLY A 1 86 ? -5.094 7.442 2.932 1.00 92.38 86 GLY A CA 1
ATOM 690 C C . GLY A 1 86 ? -6.170 6.376 2.766 1.00 92.38 86 GLY A C 1
ATOM 691 O O . GLY A 1 86 ? -7.207 6.451 3.415 1.00 92.38 86 GLY A O 1
ATOM 692 N N . LEU A 1 87 ? -5.925 5.360 1.938 1.00 92.44 87 LEU A N 1
ATOM 693 C CA . LEU A 1 87 ? -6.859 4.259 1.716 1.00 92.44 87 LEU A CA 1
ATOM 694 C C . LEU A 1 87 ? -7.044 3.396 2.981 1.00 92.44 87 LEU A C 1
ATOM 696 O O . LEU A 1 87 ? -8.176 3.150 3.388 1.00 92.44 87 LEU A O 1
ATOM 700 N N . LEU A 1 88 ? -5.955 3.005 3.649 1.00 93.12 88 LEU A N 1
ATOM 701 C CA . LEU A 1 88 ? -6.003 2.255 4.912 1.00 93.12 88 LEU A CA 1
ATOM 702 C C . LEU A 1 88 ? -6.617 3.079 6.048 1.00 93.12 88 LEU A C 1
ATOM 704 O O . LEU A 1 88 ? -7.327 2.528 6.884 1.00 93.12 88 LEU A O 1
ATOM 708 N N . LYS A 1 89 ? -6.363 4.393 6.075 1.00 91.44 89 LYS A N 1
ATOM 709 C CA . LYS A 1 89 ? -7.016 5.310 7.015 1.00 91.44 89 LYS A CA 1
ATOM 710 C C . LYS A 1 89 ? -8.526 5.346 6.783 1.00 91.44 89 LYS A C 1
ATOM 712 O O . LYS A 1 89 ? -9.276 5.176 7.731 1.00 91.44 89 LYS A O 1
ATOM 717 N N . SER A 1 90 ? -8.969 5.517 5.53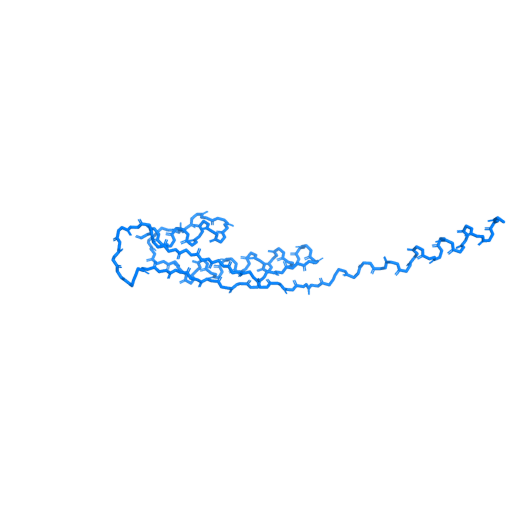6 1.00 89.88 90 SER A N 1
ATOM 718 C CA . SER A 1 90 ? -10.398 5.487 5.211 1.00 89.88 90 SER A CA 1
ATOM 719 C C . SER A 1 90 ? -11.049 4.173 5.625 1.00 89.88 90 SER A C 1
ATOM 721 O O . SER A 1 90 ? -12.163 4.203 6.123 1.00 89.88 90 SER A O 1
ATOM 723 N N . PHE A 1 91 ? -10.359 3.044 5.454 1.00 89.56 91 PHE A N 1
ATOM 724 C CA . PHE A 1 91 ? -10.862 1.743 5.884 1.00 89.56 91 PHE A CA 1
ATOM 725 C C . PHE A 1 91 ? -10.999 1.628 7.408 1.00 89.56 91 PHE A C 1
ATOM 727 O O . PHE A 1 91 ? -12.054 1.235 7.881 1.00 89.56 91 PHE A O 1
ATOM 734 N N . ILE A 1 92 ? -9.953 1.968 8.171 1.00 89.94 92 ILE A N 1
ATOM 735 C CA . ILE A 1 92 ? -9.931 1.740 9.627 1.00 89.94 92 ILE A CA 1
ATOM 736 C C . ILE A 1 92 ? -10.773 2.750 10.421 1.00 89.94 92 ILE A C 1
ATOM 738 O O . ILE A 1 92 ? -11.133 2.471 11.562 1.00 89.94 92 ILE A O 1
ATOM 742 N N . ASP A 1 93 ? -11.026 3.925 9.837 1.00 86.25 93 ASP A N 1
ATOM 743 C CA . ASP A 1 93 ? -11.852 4.982 10.429 1.00 86.25 93 ASP A CA 1
ATOM 744 C C . ASP A 1 93 ? -13.331 4.904 10.003 1.00 86.25 93 ASP A C 1
ATOM 746 O O . ASP A 1 93 ? -14.133 5.685 10.519 1.00 86.25 93 ASP A O 1
ATOM 750 N N . SER A 1 94 ? -13.674 4.044 9.030 1.00 77.81 94 SER A N 1
ATOM 751 C CA . SER A 1 94 ? -15.072 3.755 8.661 1.00 77.81 94 SER A CA 1
ATOM 752 C C . SER A 1 94 ? -15.738 2.910 9.741 1.00 77.81 94 SER A C 1
ATOM 754 O O . SER A 1 94 ? -16.922 3.188 10.026 1.00 77.81 94 SER A O 1
#

Sequence (94 aa):
MKYFIIYILVLFSTVQCSNELVFEDQSFQRKTTLPCTENCPEIKVKIPVANGVSIVADSINKKVFSVLKQIIYFGEKPYTSKDYNGLLKSFIDS

Secondary structure (DSSP, 8-state):
-HHHHHH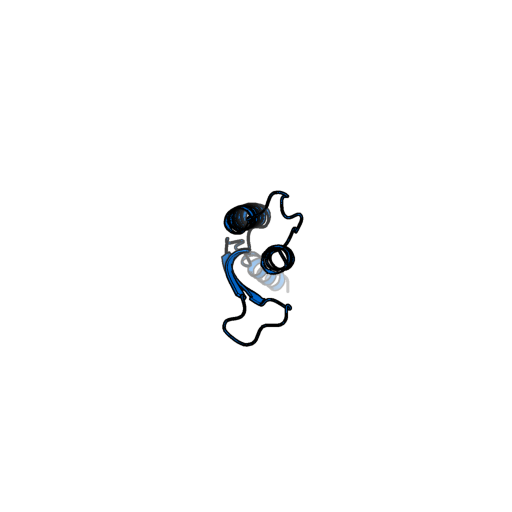HHHHHTT-------EEEEEEEEEE--S--SSS--EEEEEEEEEESSHHHHHHHHHHHHHHHHHHS--SSS-----SHHHHHHHHHH-

Solvent-accessible surface area (backbone atoms only — not comparable to full-atom values): 5939 Å² total; per-residue (Å²): 113,76,68,57,57,54,53,53,56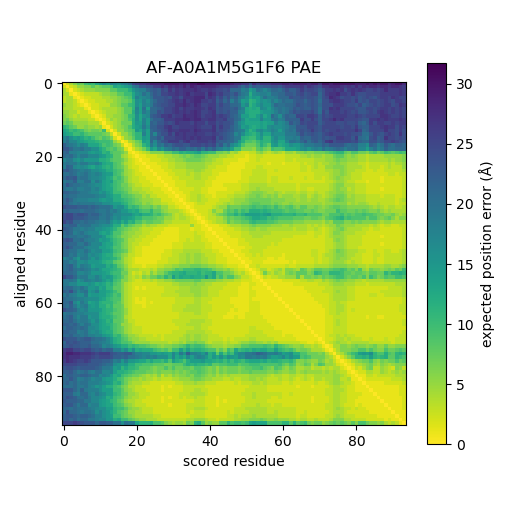,58,63,60,69,70,73,72,80,76,66,49,81,42,76,44,80,44,79,50,77,48,63,54,87,68,95,66,91,69,91,62,64,65,48,77,49,76,45,74,41,50,36,64,32,69,73,62,17,52,53,50,42,52,49,53,51,54,51,52,54,58,72,63,58,85,73,96,67,82,83,81,56,91,48,70,69,52,42,51,47,56,53,62,74,105

Radius of gyration: 22.44 Å; Cα contacts (8 Å, |Δi|>4): 88; chains: 1; bounding box: 70×20×54 Å